Protein AF-A0A9N9K8V4-F1 (afdb_monomer_lite)

Structure (mmCIF, N/CA/C/O backbone):
data_AF-A0A9N9K8V4-F1
#
_entry.id   AF-A0A9N9K8V4-F1
#
loop_
_atom_site.group_PDB
_atom_site.id
_atom_site.type_symbol
_atom_site.label_atom_id
_atom_site.label_alt_id
_atom_site.label_comp_id
_atom_site.label_asym_id
_atom_site.label_entity_id
_atom_site.label_seq_id
_atom_site.pdbx_PDB_ins_code
_atom_site.Cartn_x
_atom_site.Cartn_y
_atom_site.Cartn_z
_atom_site.occupancy
_atom_site.B_iso_or_equiv
_atom_site.auth_seq_id
_atom_site.auth_comp_id
_atom_site.auth_asym_id
_atom_site.auth_atom_id
_atom_site.pdbx_PDB_model_num
ATOM 1 N N . SER A 1 1 ? -11.953 4.532 -6.409 1.00 57.84 1 SER A N 1
ATOM 2 C CA . SER A 1 1 ? -12.632 3.347 -5.851 1.00 57.84 1 SER A CA 1
ATOM 3 C C . SER A 1 1 ? -12.216 3.229 -4.385 1.00 57.84 1 SER A C 1
ATOM 5 O O . SER A 1 1 ? -11.247 3.878 -4.007 1.00 57.84 1 SER A O 1
ATOM 7 N N . ASN A 1 2 ? -12.961 2.510 -3.540 1.00 75.12 2 ASN A N 1
ATOM 8 C CA . ASN A 1 2 ? -12.498 2.149 -2.196 1.00 75.12 2 ASN A CA 1
ATOM 9 C C . ASN A 1 2 ? -12.779 0.653 -1.962 1.00 75.12 2 ASN A C 1
ATOM 11 O O . ASN A 1 2 ? -13.865 0.272 -1.514 1.00 75.12 2 ASN A O 1
ATOM 15 N N . VAL A 1 3 ? -11.799 -0.186 -2.309 1.00 86.62 3 VAL A N 1
ATOM 16 C CA . VAL A 1 3 ? -11.904 -1.655 -2.303 1.00 86.62 3 VAL A CA 1
ATOM 17 C C . VAL A 1 3 ? -12.235 -2.256 -0.939 1.00 86.62 3 VAL A C 1
ATOM 19 O O . VAL A 1 3 ? -12.827 -3.333 -0.901 1.00 86.62 3 VAL A O 1
ATOM 22 N N . LEU A 1 4 ? -11.911 -1.578 0.172 1.00 89.31 4 LEU A N 1
ATOM 23 C CA . LEU A 1 4 ? -12.180 -2.107 1.517 1.00 89.31 4 LEU A CA 1
ATOM 24 C C . LEU A 1 4 ? -13.309 -1.375 2.269 1.00 89.31 4 LEU A C 1
ATOM 26 O O . LEU A 1 4 ? -13.667 -1.806 3.359 1.00 89.31 4 LEU A O 1
ATOM 30 N N . ALA A 1 5 ? -13.938 -0.336 1.706 1.00 85.50 5 ALA A N 1
ATOM 31 C CA . ALA A 1 5 ? -14.926 0.508 2.402 1.00 85.50 5 ALA A CA 1
ATOM 32 C C . ALA A 1 5 ? -16.082 -0.260 3.052 1.00 85.50 5 ALA A C 1
ATOM 34 O O . ALA A 1 5 ? -16.571 0.134 4.108 1.00 85.50 5 ALA A O 1
ATOM 35 N N . LYS A 1 6 ? -16.545 -1.335 2.406 1.00 89.69 6 LYS A N 1
ATOM 36 C CA . LYS A 1 6 ? -17.678 -2.144 2.881 1.00 89.69 6 LYS A CA 1
ATOM 37 C C . LYS A 1 6 ? -17.288 -3.153 3.961 1.00 89.69 6 LYS A C 1
ATOM 39 O O . LYS A 1 6 ? -18.167 -3.793 4.532 1.00 89.69 6 LYS A O 1
ATOM 44 N N . PHE A 1 7 ? -15.995 -3.317 4.231 1.00 91.50 7 PHE A N 1
ATOM 45 C CA . PHE A 1 7 ? -15.521 -4.239 5.248 1.00 91.50 7 PHE A CA 1
ATOM 46 C C . PHE A 1 7 ? -15.578 -3.595 6.639 1.00 91.50 7 PHE A C 1
ATOM 48 O O . PHE A 1 7 ? -15.299 -2.399 6.795 1.00 91.50 7 PHE A O 1
ATOM 55 N N . PRO A 1 8 ? -15.875 -4.390 7.679 1.00 93.44 8 PRO A N 1
ATOM 56 C CA . PRO A 1 8 ? -15.747 -3.955 9.062 1.00 93.44 8 PRO A CA 1
ATOM 57 C C . PRO A 1 8 ? -14.359 -3.370 9.365 1.00 93.44 8 PRO A C 1
ATOM 59 O O . PRO A 1 8 ? -13.352 -3.771 8.777 1.00 93.44 8 PRO A O 1
ATOM 62 N N . LEU A 1 9 ? -14.292 -2.418 10.302 1.00 89.88 9 LEU A N 1
ATOM 63 C CA . LEU A 1 9 ? -13.043 -1.727 10.653 1.00 89.88 9 LEU A CA 1
ATOM 64 C C . LEU A 1 9 ? -11.925 -2.700 11.056 1.00 89.88 9 LEU A C 1
ATOM 66 O O . LEU A 1 9 ? -10.795 -2.542 10.605 1.00 89.88 9 LEU A O 1
ATOM 70 N N . ASN A 1 1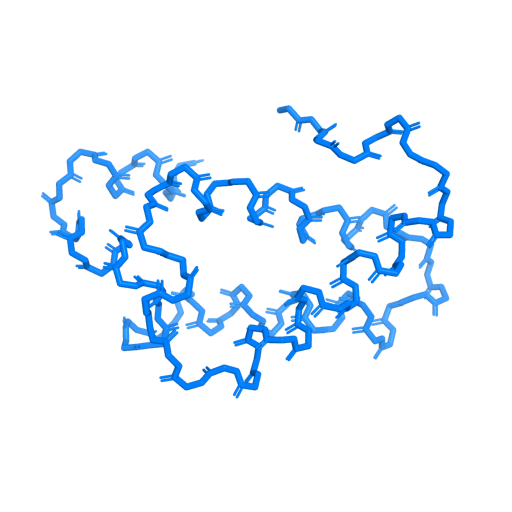0 ? -12.237 -3.723 11.853 1.00 92.25 10 ASN A N 1
ATOM 71 C CA . ASN A 1 10 ? -11.259 -4.734 12.258 1.00 92.25 10 ASN A CA 1
ATOM 72 C C . ASN A 1 10 ? -10.683 -5.501 11.057 1.00 92.25 10 ASN A C 1
ATOM 74 O O . ASN A 1 10 ? -9.480 -5.731 11.012 1.00 92.25 10 ASN A O 1
ATOM 78 N N . VAL A 1 11 ? -11.509 -5.842 10.063 1.00 93.19 11 VAL A N 1
ATOM 79 C CA . VAL A 1 11 ? -11.054 -6.534 8.849 1.00 93.19 11 VAL A CA 1
ATOM 80 C C . VAL A 1 11 ? -10.136 -5.633 8.032 1.00 93.19 11 VAL A C 1
ATOM 82 O O . VAL A 1 11 ? -9.072 -6.073 7.609 1.00 93.19 11 VAL A O 1
ATOM 85 N N . ARG A 1 12 ? -10.501 -4.355 7.866 1.00 92.31 12 ARG A N 1
ATOM 86 C CA . ARG A 1 12 ? -9.645 -3.375 7.183 1.00 92.31 12 ARG A CA 1
ATOM 87 C C . ARG A 1 12 ? -8.281 -3.261 7.854 1.00 92.31 12 ARG A C 1
ATOM 89 O O . ARG A 1 12 ? -7.269 -3.353 7.172 1.00 92.31 12 ARG A O 1
ATOM 96 N N . LYS A 1 13 ? -8.259 -3.123 9.183 1.00 92.38 13 LYS A N 1
ATOM 97 C CA . LYS A 1 13 ? -7.020 -3.046 9.965 1.00 92.38 13 LYS A CA 1
ATOM 98 C C . LYS A 1 13 ? -6.117 -4.254 9.729 1.00 92.38 13 LYS A C 1
ATOM 100 O O . LYS A 1 13 ? -4.950 -4.074 9.402 1.00 92.38 13 LYS A O 1
ATOM 105 N N . VAL A 1 14 ? -6.667 -5.463 9.862 1.00 94.06 14 VAL A N 1
ATOM 106 C CA . VAL A 1 14 ? -5.905 -6.706 9.681 1.00 94.06 14 VAL A CA 1
ATOM 107 C C . VAL A 1 14 ? -5.357 -6.791 8.262 1.00 94.06 14 VAL A C 1
ATOM 109 O O . VAL A 1 14 ? -4.158 -6.962 8.090 1.00 94.06 14 VAL A O 1
ATOM 112 N N . LEU A 1 15 ? -6.197 -6.593 7.242 1.00 94.06 15 LEU A N 1
ATOM 113 C CA . LEU A 1 15 ? -5.754 -6.681 5.850 1.00 94.06 15 LEU A CA 1
ATOM 114 C C . LEU A 1 15 ? -4.628 -5.691 5.541 1.00 94.06 15 LEU A C 1
ATOM 116 O O . LEU A 1 15 ? -3.616 -6.084 4.975 1.00 94.06 15 LEU A O 1
ATOM 120 N N . ILE A 1 16 ? -4.777 -4.423 5.929 1.00 93.69 16 ILE A N 1
ATOM 121 C CA . ILE A 1 16 ? -3.764 -3.401 5.639 1.00 93.69 16 ILE A CA 1
ATOM 122 C C . ILE A 1 16 ? -2.467 -3.697 6.402 1.00 93.69 16 ILE A C 1
ATOM 124 O O . ILE A 1 16 ? -1.383 -3.584 5.828 1.00 93.69 16 ILE A O 1
ATOM 128 N N . SER A 1 17 ? -2.566 -4.113 7.668 1.00 93.50 17 SER A N 1
ATOM 129 C CA . SER A 1 17 ? -1.405 -4.488 8.481 1.00 93.50 17 SER A CA 1
ATOM 130 C C . SER A 1 17 ? -0.622 -5.636 7.844 1.00 93.50 17 SER A C 1
ATOM 132 O O . SER A 1 17 ? 0.567 -5.489 7.577 1.00 93.50 17 SER A O 1
ATOM 134 N N . GLU A 1 18 ? -1.293 -6.743 7.521 1.00 94.12 18 GLU A N 1
ATOM 135 C CA . GLU A 1 18 ? -0.646 -7.923 6.937 1.00 94.12 18 GLU A CA 1
ATOM 136 C C . GLU A 1 18 ? -0.063 -7.633 5.548 1.00 94.12 18 GLU A C 1
ATOM 138 O O . GLU A 1 18 ? 1.053 -8.055 5.245 1.00 94.12 18 GLU A O 1
ATOM 143 N N . ILE A 1 19 ? -0.776 -6.869 4.709 1.00 93.38 19 ILE A N 1
ATOM 144 C CA . ILE A 1 19 ? -0.291 -6.477 3.377 1.00 93.38 19 ILE A CA 1
ATOM 145 C C . ILE A 1 19 ? 0.975 -5.627 3.500 1.00 93.38 19 ILE A C 1
ATOM 147 O O . ILE A 1 19 ? 1.981 -5.937 2.864 1.00 93.38 19 ILE A O 1
ATOM 151 N N . THR A 1 20 ? 0.944 -4.562 4.308 1.00 93.12 20 THR A N 1
ATOM 152 C CA . THR A 1 20 ? 2.099 -3.661 4.446 1.00 93.12 20 THR A CA 1
ATOM 153 C C . THR A 1 20 ? 3.298 -4.370 5.066 1.00 93.12 20 THR A C 1
ATOM 155 O O . THR A 1 20 ? 4.404 -4.236 4.550 1.00 93.12 20 THR A O 1
ATOM 158 N N . GLN A 1 21 ? 3.091 -5.189 6.099 1.00 92.88 21 GLN A N 1
ATOM 159 C CA . GLN A 1 21 ? 4.161 -5.967 6.718 1.00 92.88 21 GLN A CA 1
ATOM 160 C C . GLN A 1 21 ? 4.772 -6.979 5.744 1.00 92.88 21 GLN A C 1
ATOM 162 O O . GLN A 1 21 ? 5.995 -7.065 5.641 1.00 92.88 21 GLN A O 1
ATOM 167 N N . THR A 1 22 ? 3.936 -7.699 4.989 1.00 92.50 22 THR A N 1
ATOM 168 C CA . THR A 1 22 ? 4.413 -8.644 3.973 1.00 92.50 22 THR A CA 1
ATOM 169 C C . THR A 1 22 ? 5.247 -7.924 2.921 1.00 92.50 22 THR A C 1
ATOM 171 O O . THR A 1 22 ? 6.321 -8.398 2.580 1.00 92.50 22 THR A O 1
ATOM 174 N N . LEU A 1 23 ? 4.794 -6.772 2.420 1.00 90.88 23 LEU A N 1
ATOM 175 C CA . LEU A 1 23 ? 5.480 -6.055 1.341 1.00 90.88 23 LEU A CA 1
ATOM 176 C C . LEU A 1 23 ? 6.783 -5.383 1.782 1.00 90.88 23 LEU A C 1
ATOM 178 O O . LEU A 1 23 ? 7.716 -5.335 0.989 1.00 90.88 23 LEU A O 1
ATOM 182 N N . LEU A 1 24 ? 6.869 -4.910 3.027 1.00 90.06 24 LEU A N 1
ATOM 183 C CA . LEU A 1 24 ? 8.111 -4.367 3.588 1.00 90.06 24 LEU A CA 1
ATOM 184 C C . LEU A 1 24 ? 9.165 -5.459 3.836 1.00 90.06 24 LEU A C 1
ATOM 186 O O . LEU A 1 24 ? 10.361 -5.192 3.774 1.00 90.06 24 LEU A O 1
ATOM 190 N N . GLN A 1 25 ? 8.731 -6.692 4.116 1.00 88.69 25 GLN A N 1
ATOM 191 C CA . GLN A 1 25 ? 9.618 -7.835 4.367 1.00 88.69 25 GLN A CA 1
ATOM 192 C C . GLN A 1 25 ? 9.884 -8.686 3.118 1.00 88.69 25 GLN A C 1
ATOM 194 O O . GLN A 1 25 ? 10.825 -9.481 3.097 1.00 88.69 25 GLN A O 1
ATOM 199 N N . ALA A 1 26 ? 9.054 -8.566 2.083 1.00 83.19 26 ALA A N 1
ATOM 200 C CA . ALA A 1 26 ? 9.168 -9.368 0.879 1.00 83.19 26 ALA A CA 1
ATOM 201 C C . ALA A 1 26 ? 10.407 -8.967 0.075 1.00 83.19 26 ALA A C 1
ATOM 203 O O . ALA A 1 26 ? 10.556 -7.832 -0.370 1.00 83.19 26 ALA A O 1
ATOM 204 N N . HIS A 1 27 ? 11.261 -9.951 -0.195 1.00 75.00 27 HIS A N 1
ATOM 205 C CA . HIS A 1 27 ? 12.381 -9.803 -1.123 1.00 75.00 27 HIS A CA 1
ATOM 206 C C . HIS A 1 27 ? 12.033 -10.237 -2.555 1.00 75.00 27 HIS A C 1
ATOM 208 O O . HIS A 1 27 ? 12.872 -10.108 -3.444 1.00 75.00 27 HIS A O 1
ATOM 214 N N . ASP A 1 28 ? 10.820 -10.756 -2.792 1.00 82.44 28 ASP A N 1
ATOM 215 C CA . ASP A 1 28 ? 10.371 -11.174 -4.122 1.00 82.44 28 ASP A CA 1
ATOM 216 C C . ASP A 1 28 ? 9.692 -10.011 -4.874 1.00 82.44 28 ASP A C 1
ATOM 218 O O . ASP A 1 28 ? 8.542 -9.668 -4.576 1.00 82.44 28 ASP A O 1
ATOM 222 N N . PRO A 1 29 ? 10.345 -9.424 -5.896 1.00 73.25 29 PRO A N 1
ATOM 223 C CA . PRO A 1 29 ? 9.762 -8.338 -6.678 1.00 73.25 29 PRO A CA 1
ATOM 224 C C . PRO A 1 29 ? 8.566 -8.784 -7.537 1.00 73.25 29 PRO A C 1
ATOM 226 O O . PRO A 1 29 ? 7.843 -7.926 -8.049 1.00 73.25 29 PRO A O 1
ATOM 229 N N . ASN A 1 30 ? 8.343 -10.094 -7.710 1.00 81.56 30 ASN A N 1
ATOM 230 C CA . ASN A 1 30 ? 7.237 -10.653 -8.489 1.00 81.56 30 ASN A CA 1
ATOM 231 C C . ASN A 1 30 ? 5.976 -10.920 -7.659 1.00 81.56 30 ASN A C 1
ATOM 233 O O . ASN A 1 30 ? 4.955 -11.297 -8.235 1.00 81.56 30 ASN A O 1
ATOM 237 N N . LEU A 1 31 ? 6.003 -10.675 -6.343 1.00 85.81 31 LEU A N 1
ATOM 238 C CA . LEU A 1 31 ? 4.818 -10.795 -5.488 1.00 85.81 31 LEU A CA 1
ATOM 239 C C . LEU A 1 31 ? 3.643 -9.957 -6.028 1.00 85.81 31 LEU A C 1
ATOM 241 O O . LEU A 1 31 ? 2.491 -10.385 -5.999 1.00 85.81 31 LEU A O 1
ATOM 245 N N . LEU A 1 32 ? 3.947 -8.791 -6.607 1.00 87.50 32 LEU A N 1
ATOM 246 C CA . LEU A 1 32 ? 3.008 -7.948 -7.345 1.00 87.50 32 LEU A CA 1
ATOM 247 C C . LEU A 1 32 ? 3.377 -7.927 -8.837 1.00 87.50 32 LEU A C 1
ATOM 249 O O . LEU A 1 32 ? 3.859 -6.934 -9.381 1.00 87.50 32 LEU A O 1
ATOM 253 N N . SER A 1 33 ? 3.156 -9.067 -9.493 1.00 80.31 33 SER A N 1
ATOM 254 C CA . SER A 1 33 ? 3.543 -9.341 -10.886 1.00 80.31 33 SER A CA 1
ATOM 255 C C . SER A 1 33 ? 2.709 -8.640 -11.964 1.00 80.31 33 SER A C 1
ATOM 257 O O . SER A 1 33 ? 3.099 -8.663 -13.129 1.00 80.31 33 SER A O 1
ATOM 259 N N . SER A 1 34 ? 1.584 -8.003 -11.617 1.00 87.38 34 SER A N 1
ATOM 260 C CA . SER A 1 34 ? 0.728 -7.286 -12.572 1.00 87.38 34 SER A CA 1
ATOM 261 C C . SER A 1 34 ? 0.366 -5.885 -12.082 1.00 87.38 34 SER A C 1
ATOM 263 O O . SER A 1 34 ? 0.232 -5.652 -10.879 1.00 87.38 34 SER A O 1
ATOM 265 N N . ILE A 1 35 ? 0.137 -4.959 -13.020 1.00 85.56 35 ILE A N 1
ATOM 266 C CA . ILE A 1 35 ? -0.323 -3.595 -12.710 1.00 85.56 35 ILE A CA 1
ATOM 267 C C . ILE A 1 35 ? -1.638 -3.625 -11.923 1.00 85.56 35 ILE A C 1
ATOM 269 O O . ILE A 1 35 ? -1.829 -2.833 -11.005 1.00 85.56 35 ILE A O 1
ATOM 273 N N . THR A 1 36 ? -2.526 -4.577 -12.214 1.00 87.50 36 THR A N 1
ATOM 274 C CA . THR A 1 36 ? -3.787 -4.746 -11.484 1.00 87.50 36 THR A CA 1
ATOM 275 C C . THR A 1 36 ? -3.563 -5.099 -10.013 1.00 87.50 36 THR A C 1
ATOM 277 O O . THR A 1 36 ? -4.221 -4.516 -9.153 1.00 87.50 36 THR A O 1
ATOM 280 N N . HIS A 1 37 ? -2.616 -5.994 -9.702 1.00 88.44 37 HIS A N 1
ATOM 281 C CA . HIS A 1 37 ? -2.269 -6.317 -8.312 1.00 88.44 37 HIS A CA 1
ATOM 282 C C . HIS A 1 37 ? -1.722 -5.096 -7.577 1.00 88.44 37 HIS A C 1
ATOM 284 O O . HIS A 1 37 ? -2.137 -4.816 -6.455 1.00 88.44 37 HIS A O 1
ATOM 290 N N . VAL A 1 38 ? -0.840 -4.337 -8.230 1.00 89.44 38 VAL A N 1
ATOM 291 C CA . VAL A 1 38 ? -0.270 -3.115 -7.657 1.00 89.44 38 VAL A CA 1
ATOM 292 C C . VAL A 1 38 ? -1.361 -2.074 -7.391 1.00 89.44 38 VAL A C 1
ATOM 294 O O . VAL A 1 38 ? -1.429 -1.551 -6.282 1.00 89.44 38 VAL A O 1
ATOM 297 N N . LYS A 1 39 ? -2.243 -1.800 -8.365 1.00 87.94 39 LYS A N 1
ATOM 298 C CA . LYS A 1 39 ? -3.350 -0.837 -8.216 1.00 87.94 39 LYS A CA 1
ATOM 299 C C . LYS A 1 39 ? -4.270 -1.231 -7.055 1.00 87.94 39 LYS A C 1
ATOM 301 O O . LYS A 1 39 ? -4.594 -0.390 -6.221 1.00 87.94 39 LYS A O 1
ATOM 306 N N . TRP A 1 40 ? -4.635 -2.511 -6.956 1.00 90.94 40 TRP A N 1
ATOM 307 C CA . TRP A 1 40 ? -5.466 -3.004 -5.855 1.00 90.94 40 TRP A CA 1
ATOM 308 C C . TRP A 1 40 ? -4.776 -2.850 -4.495 1.00 90.94 40 TRP A C 1
ATOM 310 O O . TRP A 1 40 ? -5.387 -2.349 -3.552 1.00 90.94 40 TRP A O 1
ATOM 320 N N . VAL A 1 41 ? -3.497 -3.232 -4.397 1.00 91.56 41 VAL A N 1
ATOM 321 C CA . VAL A 1 41 ? -2.715 -3.105 -3.160 1.00 91.56 41 VAL A CA 1
ATOM 322 C C . VAL A 1 41 ? -2.589 -1.650 -2.747 1.00 91.56 41 VAL A C 1
ATOM 324 O O . VAL A 1 41 ? -2.825 -1.351 -1.582 1.00 91.56 41 VAL A O 1
ATOM 327 N N . MET A 1 42 ? -2.293 -0.745 -3.681 1.00 89.56 42 MET A N 1
ATOM 328 C CA . MET A 1 42 ? -2.263 0.690 -3.407 1.00 89.56 42 MET A CA 1
ATOM 329 C C . MET A 1 42 ? -3.590 1.203 -2.862 1.00 89.56 42 MET A C 1
ATOM 331 O O . MET A 1 42 ? -3.621 1.940 -1.883 1.00 89.56 42 MET A O 1
ATOM 335 N N . GLU A 1 43 ? -4.703 0.790 -3.455 1.00 90.88 43 GLU A N 1
ATOM 336 C CA . GLU A 1 43 ? -6.018 1.206 -2.980 1.00 90.88 43 GLU A CA 1
ATOM 337 C C . GLU A 1 43 ? -6.356 0.625 -1.593 1.00 90.88 43 GLU A C 1
ATOM 339 O O . GLU A 1 43 ? -7.038 1.266 -0.787 1.00 90.88 43 GLU A O 1
ATOM 344 N N . ALA A 1 44 ? -5.858 -0.575 -1.283 1.00 91.69 44 ALA A N 1
ATOM 345 C CA . ALA A 1 44 ? -5.980 -1.180 0.037 1.00 91.69 44 ALA A CA 1
ATOM 346 C C . ALA A 1 44 ? -5.142 -0.423 1.083 1.00 91.69 44 ALA A C 1
ATOM 348 O O . ALA A 1 44 ? -5.695 0.024 2.087 1.00 91.69 44 ALA A O 1
ATOM 349 N N . ILE A 1 45 ? -3.842 -0.217 0.841 1.00 91.69 45 ILE A N 1
ATOM 350 C CA . ILE A 1 45 ? -2.939 0.459 1.791 1.00 91.69 45 ILE A CA 1
ATOM 351 C C . ILE A 1 45 ? -3.261 1.949 1.946 1.00 91.69 45 ILE A C 1
ATOM 353 O O . ILE A 1 45 ? -3.123 2.492 3.039 1.00 91.69 45 ILE A O 1
ATOM 357 N N . GLY A 1 46 ? -3.773 2.607 0.900 1.00 89.56 46 GLY A N 1
ATOM 358 C CA . GLY A 1 46 ? -4.198 4.006 0.953 1.00 89.56 46 GLY A CA 1
ATOM 359 C C . GLY A 1 46 ? -5.310 4.250 1.978 1.00 89.56 46 GLY A C 1
ATOM 360 O O . GLY A 1 46 ? -5.392 5.319 2.581 1.00 89.56 46 GLY A O 1
ATOM 361 N N . GLN A 1 47 ? -6.125 3.235 2.273 1.00 89.44 47 GLN A N 1
ATOM 362 C CA . GLN A 1 47 ? -7.111 3.326 3.350 1.00 89.44 47 GL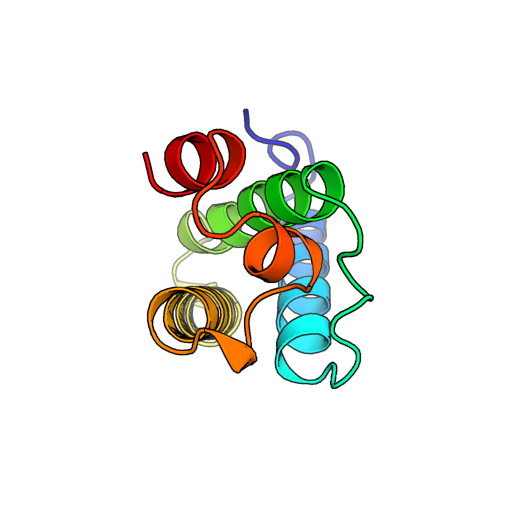N A CA 1
ATOM 363 C C . GLN A 1 47 ? -6.495 3.313 4.748 1.00 89.44 47 GLN A C 1
ATOM 365 O O . GLN A 1 47 ? -7.164 3.731 5.691 1.00 89.44 47 GLN A O 1
ATOM 370 N N . GLY A 1 48 ? -5.231 2.906 4.890 1.00 86.81 48 GLY A N 1
ATOM 371 C CA . GLY A 1 48 ? -4.475 2.997 6.138 1.00 86.81 48 GLY A CA 1
ATOM 372 C C . GLY A 1 48 ? -4.301 4.437 6.632 1.00 86.81 48 GLY A C 1
ATOM 373 O O . GLY A 1 48 ? -4.123 4.656 7.829 1.00 86.81 48 GLY A O 1
ATOM 374 N N . PHE A 1 49 ? -4.421 5.427 5.739 1.00 88.06 49 PHE A N 1
ATOM 375 C CA . PHE A 1 49 ? -4.420 6.855 6.083 1.00 88.06 49 PHE A CA 1
ATOM 376 C C . PHE A 1 49 ? -5.787 7.380 6.536 1.00 88.06 49 PHE A C 1
ATOM 378 O O . PHE A 1 49 ? -5.866 8.461 7.112 1.00 88.06 49 PHE A O 1
ATOM 385 N N . ALA A 1 50 ? -6.859 6.631 6.275 1.00 86.94 50 ALA A N 1
ATOM 386 C CA . ALA A 1 50 ? -8.220 6.966 6.689 1.00 86.94 50 ALA A CA 1
ATOM 387 C C . ALA A 1 50 ? -8.643 6.232 7.977 1.00 86.94 50 ALA A C 1
ATOM 389 O O . ALA A 1 50 ? -9.808 6.306 8.376 1.00 86.94 50 ALA A O 1
ATOM 390 N N . LEU A 1 51 ? -7.728 5.480 8.599 1.00 86.00 51 LEU A N 1
ATOM 391 C CA . LEU A 1 51 ? -7.970 4.802 9.868 1.00 86.00 51 LEU A CA 1
ATOM 392 C C . LEU A 1 51 ? -7.927 5.789 11.052 1.00 86.00 51 LEU A C 1
ATOM 394 O O . LEU A 1 51 ? -7.347 6.869 10.932 1.00 86.00 51 LEU A O 1
ATOM 398 N N . PRO A 1 52 ? -8.540 5.428 12.197 1.00 86.12 52 PRO A N 1
ATOM 399 C CA . PRO A 1 52 ? -8.465 6.217 13.426 1.00 86.12 52 PRO A CA 1
ATOM 400 C C . PRO A 1 52 ? -7.024 6.480 13.896 1.00 86.12 52 PRO A C 1
ATOM 402 O O . PRO A 1 52 ? -6.110 5.713 13.587 1.00 86.12 52 PRO A O 1
ATOM 405 N N . LEU A 1 53 ? -6.826 7.557 14.668 1.00 82.19 53 LEU A N 1
ATOM 406 C CA . LEU A 1 53 ? -5.503 8.027 15.110 1.00 82.19 53 LEU A CA 1
ATOM 407 C C . LEU A 1 53 ? -4.734 6.984 15.932 1.00 82.19 53 LEU A C 1
ATOM 409 O O . LEU A 1 53 ? -3.507 6.977 15.922 1.00 82.19 53 LEU A O 1
ATOM 413 N N . GLU A 1 54 ? -5.440 6.085 16.611 1.00 85.31 54 GLU A N 1
ATOM 414 C CA . GLU A 1 54 ? -4.865 4.997 17.401 1.00 85.31 54 GLU A CA 1
ATOM 415 C C . GLU A 1 54 ? -4.012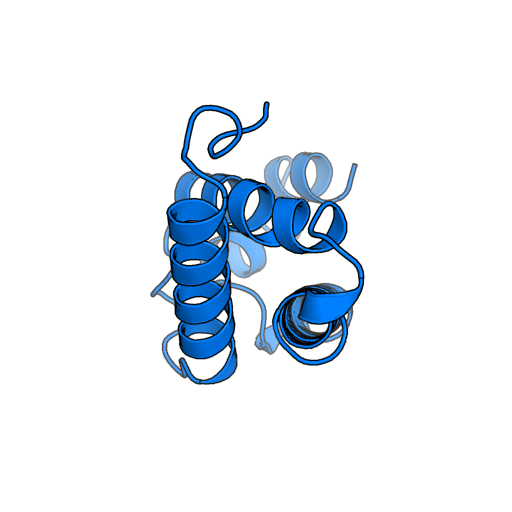 4.038 16.551 1.00 85.31 54 GLU A C 1
ATOM 417 O O . GLU A 1 54 ? -3.100 3.402 17.072 1.00 85.31 54 GLU A O 1
ATOM 422 N N . GLU A 1 55 ? -4.258 3.972 15.238 1.00 80.00 55 GLU A N 1
ATOM 423 C CA . GLU A 1 55 ? -3.525 3.117 14.295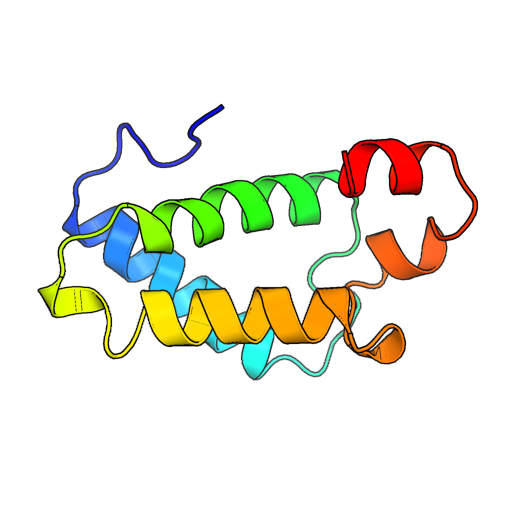 1.00 80.00 55 GLU A CA 1
ATOM 424 C C . GLU A 1 55 ? -2.322 3.817 13.644 1.00 80.00 55 GLU A C 1
ATOM 42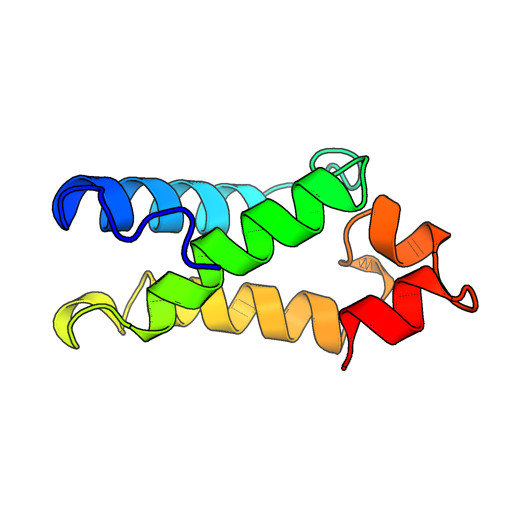6 O O . GLU A 1 55 ? -1.581 3.190 12.874 1.00 80.00 55 GLU A O 1
ATOM 431 N N . MET A 1 56 ? -2.107 5.108 13.937 1.00 74.19 56 MET A N 1
ATOM 432 C CA . MET A 1 56 ? -1.069 5.909 13.282 1.00 74.19 56 MET A CA 1
ATOM 433 C C . MET A 1 56 ? 0.345 5.390 13.532 1.00 74.19 56 MET A C 1
ATOM 435 O O . MET A 1 56 ? 1.214 5.531 12.673 1.00 74.19 56 MET A O 1
ATOM 439 N N . THR A 1 57 ? 0.582 4.793 14.699 1.00 77.69 57 THR A N 1
ATOM 440 C CA . THR A 1 57 ? 1.907 4.323 15.117 1.00 77.69 57 THR A CA 1
ATOM 441 C C . THR A 1 57 ? 2.375 3.090 14.353 1.00 77.69 57 THR A C 1
ATOM 443 O O . THR A 1 57 ? 3.575 2.838 14.317 1.00 77.69 57 THR A O 1
ATOM 446 N N . THR A 1 58 ? 1.465 2.328 13.737 1.00 85.69 58 THR A N 1
ATOM 447 C CA . THR A 1 58 ? 1.814 1.074 13.054 1.00 85.69 58 THR A CA 1
ATOM 448 C C . THR A 1 58 ? 1.289 1.045 11.628 1.00 85.69 58 THR A C 1
ATOM 450 O O . THR A 1 58 ? 2.078 1.091 10.691 1.00 85.69 58 THR A O 1
ATOM 453 N N . ILE A 1 59 ? -0.032 1.025 11.424 1.00 89.44 59 ILE A N 1
ATOM 454 C CA . ILE A 1 59 ? -0.602 0.807 10.086 1.00 89.44 59 ILE A CA 1
ATOM 455 C C . ILE A 1 59 ? -0.291 1.990 9.167 1.00 89.44 59 ILE A C 1
ATOM 457 O O . ILE A 1 59 ? 0.165 1.811 8.035 1.00 89.44 59 ILE A O 1
ATOM 461 N N . THR A 1 60 ? -0.507 3.212 9.652 1.00 90.00 60 THR A N 1
ATOM 462 C CA . THR A 1 60 ? -0.230 4.423 8.870 1.00 90.00 60 THR A CA 1
ATOM 463 C C . THR A 1 60 ? 1.271 4.613 8.644 1.00 90.00 60 THR A C 1
ATOM 465 O O . THR A 1 60 ? 1.670 5.003 7.547 1.00 90.00 60 THR A O 1
ATOM 468 N N . ALA A 1 61 ? 2.104 4.305 9.644 1.00 90.25 61 ALA A N 1
ATOM 469 C CA . ALA A 1 61 ? 3.559 4.358 9.527 1.00 90.25 61 ALA A CA 1
ATOM 470 C C . ALA A 1 61 ? 4.080 3.395 8.446 1.00 90.25 61 ALA A C 1
ATOM 472 O O . ALA A 1 61 ? 4.759 3.843 7.524 1.00 90.25 61 ALA A O 1
ATOM 473 N N . ASN A 1 62 ? 3.670 2.123 8.485 1.00 93.38 62 ASN A N 1
ATOM 474 C CA . ASN A 1 62 ? 4.065 1.117 7.493 1.00 93.38 62 ASN A CA 1
ATOM 475 C C . ASN A 1 62 ? 3.551 1.465 6.089 1.00 93.38 62 ASN A C 1
ATOM 477 O O . ASN A 1 62 ? 4.261 1.301 5.100 1.00 93.38 62 ASN A O 1
ATOM 481 N N . SER A 1 63 ? 2.323 1.987 5.992 1.00 92.50 63 SER A N 1
ATOM 482 C CA . SER A 1 63 ? 1.764 2.442 4.712 1.00 92.50 63 SER A CA 1
ATOM 483 C C . SER A 1 63 ? 2.600 3.587 4.133 1.00 92.50 63 SER A C 1
ATOM 485 O O . SER A 1 63 ? 2.955 3.567 2.956 1.00 92.50 63 SER A O 1
ATOM 487 N N . LYS A 1 64 ? 2.965 4.573 4.965 1.00 91.62 64 LYS A N 1
ATOM 488 C CA . LYS A 1 64 ? 3.832 5.694 4.576 1.00 91.62 64 LYS A CA 1
ATOM 489 C C . LYS A 1 64 ? 5.214 5.218 4.139 1.00 91.62 64 LYS A C 1
ATOM 491 O O . LYS A 1 64 ? 5.728 5.724 3.142 1.00 91.62 64 LYS A O 1
ATOM 496 N N . GLU A 1 65 ? 5.815 4.298 4.882 1.00 93.56 65 GLU A N 1
ATOM 497 C CA . GLU A 1 65 ? 7.121 3.728 4.558 1.00 93.56 65 GLU A CA 1
ATOM 498 C C . GLU A 1 65 ? 7.090 3.046 3.190 1.00 93.56 65 GLU A C 1
ATOM 500 O O . GLU A 1 65 ? 7.879 3.411 2.323 1.00 93.56 65 GLU A O 1
ATOM 505 N N . LEU A 1 66 ? 6.105 2.177 2.945 1.00 91.25 66 LEU A N 1
ATOM 506 C CA . LEU A 1 66 ? 5.965 1.466 1.675 1.00 91.25 66 LEU A CA 1
ATOM 507 C C . LEU A 1 66 ? 5.783 2.425 0.486 1.00 91.25 66 LEU A C 1
ATOM 509 O O . LEU A 1 66 ? 6.450 2.282 -0.539 1.00 91.25 66 LEU A O 1
ATOM 513 N N . TYR A 1 67 ? 4.937 3.453 0.633 1.00 89.44 67 TYR A N 1
ATOM 514 C CA . TYR A 1 67 ? 4.783 4.487 -0.396 1.00 89.44 67 TYR A CA 1
ATOM 515 C C . TYR A 1 67 ? 6.074 5.264 -0.643 1.00 89.44 67 TYR A C 1
ATOM 517 O O . TYR A 1 67 ? 6.426 5.524 -1.792 1.00 89.44 67 TYR A O 1
ATOM 525 N N . SER A 1 68 ? 6.782 5.631 0.426 1.00 90.56 68 SER A N 1
ATOM 526 C CA . SER A 1 68 ? 8.039 6.376 0.327 1.00 90.56 68 SER A CA 1
ATOM 527 C C . SER A 1 68 ? 9.105 5.536 -0.373 1.00 90.56 68 SER A C 1
ATOM 529 O O . SER A 1 68 ? 9.781 6.029 -1.274 1.00 90.56 68 SER A O 1
ATOM 531 N N . GLN A 1 69 ? 9.202 4.255 -0.020 1.00 90.19 69 GLN A N 1
ATOM 532 C CA . GLN A 1 69 ? 10.124 3.307 -0.626 1.00 90.19 69 GLN A CA 1
ATOM 533 C C . GLN A 1 69 ? 9.850 3.163 -2.127 1.00 90.19 69 GLN A C 1
ATOM 535 O O . GLN A 1 69 ? 10.756 3.310 -2.940 1.00 90.19 69 GLN A O 1
ATOM 540 N N . TRP A 1 70 ? 8.594 2.963 -2.535 1.00 88.31 70 TRP A N 1
ATOM 541 C CA . TRP A 1 70 ? 8.256 2.845 -3.958 1.00 88.31 70 TRP A CA 1
ATOM 542 C C . TRP A 1 70 ? 8.461 4.148 -4.733 1.00 88.31 70 TRP A C 1
ATOM 544 O O . TRP A 1 70 ? 8.862 4.112 -5.898 1.00 88.31 70 TRP A O 1
ATOM 554 N N . LEU A 1 71 ? 8.214 5.300 -4.109 1.00 85.94 71 LEU A N 1
ATOM 555 C CA . LEU A 1 71 ? 8.405 6.599 -4.747 1.00 85.94 71 LEU A CA 1
ATOM 556 C C . LEU A 1 71 ? 9.894 6.889 -4.986 1.00 85.94 71 LEU A C 1
ATOM 558 O O . LEU A 1 71 ? 10.285 7.196 -6.116 1.00 85.94 71 LEU A O 1
ATOM 562 N N . PHE A 1 72 ? 10.723 6.745 -3.949 1.00 87.50 72 PHE A N 1
ATOM 563 C CA . PHE A 1 72 ? 12.119 7.193 -3.956 1.00 87.50 72 PHE A CA 1
ATOM 564 C C . PHE A 1 72 ? 13.141 6.113 -4.335 1.00 87.50 72 PHE A C 1
ATOM 566 O O . PHE A 1 72 ? 14.243 6.464 -4.752 1.00 87.50 72 PHE A O 1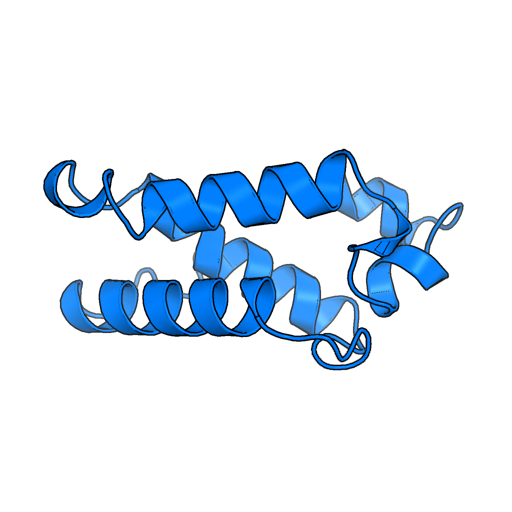
ATOM 573 N N . GLU A 1 73 ? 12.800 4.822 -4.257 1.00 88.69 73 GLU A N 1
ATOM 574 C CA . GLU A 1 73 ? 13.716 3.715 -4.559 1.00 88.69 73 GLU A CA 1
ATOM 575 C C . GLU A 1 73 ? 13.214 2.868 -5.745 1.00 88.69 73 GLU A C 1
ATOM 577 O O . GLU A 1 73 ? 12.458 1.909 -5.564 1.00 88.69 73 GLU A O 1
ATOM 582 N N . PRO A 1 74 ? 13.660 3.146 -6.988 1.00 85.00 74 PRO A N 1
ATOM 583 C CA . PRO A 1 74 ? 13.200 2.426 -8.180 1.00 85.00 74 PRO A CA 1
ATOM 584 C C . PRO A 1 74 ? 13.391 0.903 -8.132 1.00 85.00 74 PRO A C 1
ATOM 586 O O . PRO A 1 74 ? 12.600 0.159 -8.710 1.00 85.00 74 PRO A O 1
ATOM 589 N N . ASN A 1 75 ? 14.423 0.430 -7.428 1.00 85.12 75 ASN A N 1
ATOM 590 C CA . ASN A 1 75 ? 14.722 -0.998 -7.293 1.00 85.12 75 ASN A CA 1
ATOM 591 C C . ASN A 1 75 ? 13.772 -1.723 -6.333 1.00 85.12 75 ASN A C 1
ATOM 593 O O . ASN A 1 75 ? 13.540 -2.918 -6.509 1.00 85.12 75 ASN A O 1
ATOM 597 N N . SER A 1 76 ? 13.202 -0.993 -5.376 1.00 85.00 76 SER A N 1
ATOM 598 C CA . SER A 1 76 ? 12.269 -1.498 -4.367 1.00 85.00 76 SER A CA 1
ATOM 599 C C . SER A 1 76 ? 10.815 -1.493 -4.860 1.00 85.00 76 SER A C 1
ATOM 601 O O . SER A 1 76 ? 9.914 -1.966 -4.171 1.00 85.00 76 SER A O 1
ATOM 603 N N . ARG A 1 77 ? 10.566 -0.968 -6.069 1.00 87.69 77 ARG A N 1
ATOM 604 C CA . ARG A 1 77 ? 9.251 -1.010 -6.716 1.00 87.69 77 ARG A CA 1
ATOM 605 C C . ARG A 1 77 ? 8.891 -2.442 -7.132 1.00 87.69 77 ARG A C 1
ATOM 607 O O . ARG A 1 77 ? 9.765 -3.190 -7.585 1.00 87.69 77 ARG A O 1
ATOM 614 N N . PRO A 1 78 ? 7.596 -2.796 -7.102 1.00 88.06 78 PRO A N 1
ATOM 615 C CA . PRO A 1 78 ? 7.076 -3.989 -7.758 1.00 88.06 78 PRO A CA 1
ATOM 616 C C . PRO A 1 78 ? 7.575 -4.149 -9.195 1.00 88.06 78 PRO A C 1
ATOM 618 O O . PRO A 1 78 ? 7.628 -3.172 -9.951 1.00 88.06 78 PRO A O 1
ATOM 621 N N . ALA A 1 79 ? 7.875 -5.387 -9.601 1.00 86.12 79 ALA A N 1
ATOM 622 C CA . ALA A 1 79 ? 8.375 -5.681 -10.944 1.00 86.12 79 ALA A CA 1
ATOM 623 C C . ALA A 1 79 ? 7.440 -5.151 -12.040 1.00 86.12 79 ALA A C 1
ATOM 625 O O . ALA A 1 79 ? 7.917 -4.621 -13.040 1.00 86.12 79 ALA A O 1
ATOM 626 N N . ALA A 1 80 ? 6.122 -5.222 -11.825 1.00 85.19 80 ALA A N 1
ATOM 627 C CA . ALA A 1 80 ? 5.133 -4.706 -12.767 1.00 85.19 80 ALA A CA 1
ATOM 628 C C . ALA A 1 80 ? 5.295 -3.202 -13.049 1.00 85.19 80 ALA A C 1
ATOM 630 O O . ALA A 1 80 ? 5.227 -2.800 -14.204 1.00 85.19 80 ALA A O 1
ATOM 631 N N . ILE A 1 81 ? 5.565 -2.384 -12.023 1.00 83.69 81 ILE A N 1
ATOM 632 C CA . ILE A 1 81 ? 5.798 -0.939 -12.195 1.00 83.69 81 ILE A CA 1
ATOM 633 C C . ILE A 1 81 ? 7.166 -0.699 -12.823 1.00 83.69 81 ILE A C 1
ATOM 635 O O . ILE A 1 81 ? 7.293 0.085 -13.756 1.00 83.69 81 ILE A O 1
ATOM 639 N N . ARG A 1 82 ? 8.202 -1.388 -12.330 1.00 83.75 82 ARG A N 1
ATOM 640 C CA . ARG A 1 82 ? 9.569 -1.213 -12.834 1.00 83.75 82 ARG A CA 1
ATOM 641 C C . ARG A 1 82 ? 9.656 -1.516 -14.331 1.00 83.75 82 ARG A C 1
ATOM 643 O O . ARG A 1 82 ? 10.303 -0.774 -15.062 1.00 83.75 82 ARG A O 1
ATOM 650 N N . ASN A 1 83 ? 8.962 -2.554 -14.788 1.00 81.19 83 ASN A N 1
ATOM 651 C CA . ASN A 1 83 ? 8.916 -2.944 -16.197 1.00 81.19 83 ASN A CA 1
ATOM 652 C C . ASN A 1 83 ? 8.045 -2.009 -17.057 1.00 81.19 83 ASN A C 1
ATOM 654 O O . ASN A 1 83 ? 8.215 -1.986 -18.273 1.00 81.19 83 ASN A O 1
ATOM 658 N N . ALA A 1 84 ? 7.145 -1.240 -16.439 1.00 76.44 84 ALA A N 1
ATOM 659 C CA . ALA A 1 84 ? 6.310 -0.236 -17.099 1.00 76.44 84 ALA A CA 1
ATOM 660 C C . ALA A 1 84 ? 6.969 1.158 -17.171 1.00 76.44 84 ALA A C 1
ATOM 662 O O . ALA A 1 84 ? 6.382 2.076 -17.739 1.00 76.44 84 ALA A O 1
ATOM 663 N N . THR A 1 85 ? 8.179 1.335 -16.623 1.00 70.75 85 THR A N 1
ATOM 664 C CA . THR A 1 85 ? 8.910 2.616 -16.659 1.00 70.75 85 THR A CA 1
ATOM 665 C C . THR A 1 85 ? 9.078 3.107 -18.104 1.00 70.75 85 THR A C 1
ATOM 667 O O . THR A 1 85 ? 9.591 2.383 -18.957 1.00 70.75 85 THR A O 1
ATOM 670 N N . GLY A 1 86 ? 8.658 4.340 -18.382 1.00 66.19 86 GLY A N 1
ATOM 671 C CA . GLY A 1 86 ? 8.658 4.963 -19.706 1.00 66.19 86 GLY A CA 1
ATOM 672 C C . GLY A 1 86 ? 7.449 4.622 -20.583 1.00 66.19 86 GLY A C 1
ATOM 673 O O . GLY A 1 86 ? 7.380 5.101 -21.715 1.00 66.19 86 GLY A O 1
ATOM 674 N N . GLN A 1 87 ? 6.501 3.819 -20.092 1.00 71.31 87 GLN A N 1
ATOM 675 C CA . GLN A 1 87 ? 5.270 3.462 -20.804 1.00 71.31 87 GLN A CA 1
ATOM 676 C C . GLN A 1 87 ? 4.080 4.297 -20.317 1.00 71.31 87 GLN A C 1
ATOM 678 O O . GLN A 1 87 ? 4.135 4.972 -19.286 1.00 71.31 87 GLN A O 1
ATOM 683 N N . GLN A 1 88 ? 2.982 4.267 -21.072 1.00 64.25 88 GLN A N 1
ATOM 684 C CA . GLN A 1 88 ? 1.762 4.990 -20.713 1.00 64.25 88 GLN A CA 1
ATOM 685 C C . GLN A 1 88 ? 1.205 4.516 -19.359 1.00 64.25 88 GLN A C 1
ATOM 687 O O . GLN A 1 88 ? 0.678 5.335 -18.605 1.00 64.25 88 GLN A O 1
ATOM 692 N N . GLU A 1 89 ? 1.392 3.240 -18.997 1.00 64.62 89 GLU A N 1
ATOM 693 C CA . GLU A 1 89 ? 0.947 2.715 -17.703 1.00 64.62 89 GLU A CA 1
ATOM 694 C C . GLU A 1 89 ? 1.678 3.337 -16.502 1.00 64.62 89 GLU A C 1
ATOM 696 O O . GLU A 1 89 ? 1.094 3.406 -15.421 1.00 64.62 89 GLU A O 1
ATOM 701 N N . GLU A 1 90 ? 2.918 3.824 -16.659 1.00 68.62 90 GLU A N 1
ATOM 702 C CA . GLU A 1 90 ? 3.608 4.577 -15.599 1.00 68.62 90 GLU A CA 1
ATOM 703 C C . GLU A 1 90 ? 2.956 5.949 -15.382 1.00 68.62 90 GLU A C 1
ATOM 705 O O . GLU A 1 90 ? 2.794 6.389 -14.243 1.00 68.62 90 GLU A O 1
ATOM 710 N N . GLN A 1 91 ? 2.548 6.627 -16.458 1.00 61.22 91 GLN A N 1
ATOM 711 C CA . GLN A 1 91 ? 1.921 7.949 -16.358 1.00 61.22 91 GLN A CA 1
ATOM 712 C C . GLN A 1 91 ? 0.556 7.876 -15.668 1.00 61.22 91 GLN A C 1
ATOM 714 O O . GLN A 1 91 ? 0.232 8.754 -14.878 1.00 61.22 91 GLN A O 1
ATOM 719 N N . GLU A 1 92 ? -0.214 6.811 -15.900 1.00 64.44 92 GLU A N 1
ATOM 720 C CA . GLU A 1 92 ? -1.467 6.554 -15.173 1.00 64.44 92 GLU A CA 1
ATOM 721 C C . GLU A 1 92 ? -1.262 6.229 -13.689 1.00 64.44 92 GLU A C 1
ATOM 723 O O . GLU A 1 92 ? -2.212 6.274 -12.911 1.00 64.44 92 GLU A O 1
ATOM 728 N N . PHE A 1 93 ? -0.055 5.819 -13.304 1.00 65.38 93 PHE A N 1
ATOM 729 C CA . PHE A 1 93 ? 0.245 5.384 -11.947 1.00 65.38 93 PHE A CA 1
ATOM 730 C C . PHE A 1 93 ? 0.614 6.547 -11.018 1.00 65.38 93 PHE A C 1
ATOM 732 O O . PHE A 1 93 ? 0.327 6.486 -9.824 1.00 65.38 93 PHE A O 1
ATOM 739 N N . TRP A 1 94 ? 1.247 7.593 -11.559 1.00 67.19 94 TRP A N 1
ATOM 740 C CA . TRP A 1 94 ? 1.713 8.758 -10.796 1.00 67.19 94 TRP A CA 1
ATOM 741 C C . TRP A 1 94 ? 0.814 9.999 -10.897 1.00 67.19 94 TRP A C 1
ATOM 743 O O . TRP A 1 94 ? 1.117 11.001 -10.247 1.00 67.19 94 TRP A O 1
ATOM 753 N N . GLN A 1 95 ? -0.245 9.960 -11.709 1.00 56.56 95 GLN A N 1
ATOM 754 C CA . GLN A 1 95 ? -1.289 10.995 -11.738 1.00 56.56 95 GLN A CA 1
ATOM 755 C C . GLN A 1 95 ? -2.335 10.773 -10.645 1.00 56.56 95 GLN A C 1
ATOM 757 O O . GLN A 1 95 ? -2.808 11.795 -10.098 1.00 56.56 95 GLN A O 1
#

Foldseek 3Di:
DQPCPPPDLVVLLVVLQVLLVCLVPDPDLCVQVALVSVVVNLSSLVCLVVHDPVSCVGSVVSSVVLVVCVVPPLVSHRPHQNVCVPHPSVVVVVD

pLDDT: mean 84.84, std 9.02, range [56.56, 94.12]

Sequence (95 aa):
SNVLAKFPLNVRKVLISEITQTLLQAHDPNLLSSITHVKWVMEAIGQGFALPLEEMTTITANSKELYSQWLFEPNSRPAAIRNATGQQEEQEFWQ

Radius of gyration: 13.3 Å; chains: 1; bounding box: 32×22×38 Å

Organism: NCBI:txid1348616

Secondary structure (DSSP, 8-state):
--TTTTS-HHHHHHHHHHHHHHHHH---TTTT-SHHHHHHHHHHHHGGGSS-GGGIIIIIHHHHHHHHHHHH-GGGS-HHHHHTTTSHHHHHHH-

InterPro domains:
  IPR039930 Ral GTPase-activating protein subunit beta [PTHR21344] (1-81)